Protein AF-A0A2P5WPR4-F1 (afdb_monomer_lite)

pLDDT: mean 78.32, std 6.04, range [58.72, 86.19]

Structure (mmCIF, N/CA/C/O backbone):
data_AF-A0A2P5WPR4-F1
#
_entry.id   AF-A0A2P5WPR4-F1
#
loop_
_atom_site.group_PDB
_atom_site.id
_atom_site.type_symbol
_atom_site.label_atom_id
_atom_site.label_alt_id
_atom_site.label_comp_id
_atom_site.label_asym_id
_atom_site.label_entity_id
_atom_site.label_seq_id
_atom_site.pdbx_PDB_ins_code
_atom_site.Cartn_x
_atom_site.Cartn_y
_atom_site.Cartn_z
_atom_site.occupancy
_atom_site.B_iso_or_equiv
_atom_site.auth_seq_id
_atom_site.auth_comp_id
_atom_site.auth_asym_id
_atom_site.auth_atom_id
_atom_site.pdbx_PDB_model_num
ATOM 1 N N . MET A 1 1 ? 2.461 0.565 4.631 1.00 70.62 1 MET A N 1
ATOM 2 C CA . MET A 1 1 ? 1.219 1.365 4.521 1.00 70.62 1 MET A CA 1
ATOM 3 C C . MET A 1 1 ? 0.424 1.227 5.806 1.00 70.62 1 MET A C 1
ATOM 5 O O . MET A 1 1 ? 0.142 0.102 6.190 1.00 70.62 1 MET A O 1
ATOM 9 N N . LEU A 1 2 ? 0.064 2.330 6.460 1.00 73.56 2 LEU A N 1
ATOM 10 C CA . LEU A 1 2 ? -0.816 2.354 7.627 1.00 73.56 2 LEU A CA 1
ATOM 11 C C . LEU A 1 2 ? -2.221 2.754 7.179 1.00 73.56 2 LEU A C 1
ATOM 13 O O . LEU A 1 2 ? -2.395 3.840 6.634 1.00 73.56 2 LEU A O 1
ATOM 17 N N . THR A 1 3 ? -3.212 1.901 7.417 1.00 78.50 3 THR A N 1
ATOM 18 C CA . THR A 1 3 ? -4.600 2.146 7.002 1.00 78.50 3 THR A CA 1
ATOM 19 C C . THR A 1 3 ? -5.590 1.506 7.985 1.00 78.50 3 THR A C 1
ATOM 21 O O . THR A 1 3 ? -5.244 0.540 8.679 1.00 78.50 3 THR A O 1
ATOM 24 N N . PRO A 1 4 ? -6.831 2.018 8.087 1.00 81.00 4 PRO A N 1
ATOM 25 C CA . PRO A 1 4 ? -7.883 1.322 8.806 1.00 81.00 4 PRO A CA 1
ATOM 26 C C . PRO A 1 4 ? -8.173 -0.053 8.199 1.00 81.00 4 PRO A C 1
ATOM 28 O O . PRO A 1 4 ? -8.085 -0.211 6.979 1.00 81.00 4 PRO A O 1
ATOM 31 N N . LYS A 1 5 ? -8.561 -1.023 9.037 1.00 78.31 5 LYS A N 1
ATOM 32 C CA . LYS A 1 5 ? -8.842 -2.409 8.615 1.00 78.31 5 LYS A CA 1
ATOM 33 C C . LYS A 1 5 ? -9.912 -2.497 7.518 1.00 78.31 5 LYS A C 1
ATOM 35 O O . LYS A 1 5 ? -9.793 -3.337 6.634 1.00 78.31 5 LYS A O 1
ATOM 40 N N . ASP A 1 6 ? -10.865 -1.569 7.533 1.00 81.25 6 ASP A N 1
ATOM 41 C CA . ASP A 1 6 ? -11.923 -1.411 6.526 1.00 81.25 6 ASP A CA 1
ATOM 42 C C . ASP A 1 6 ? -11.383 -1.276 5.089 1.00 81.25 6 ASP A C 1
ATOM 44 O O . ASP A 1 6 ? -11.956 -1.811 4.148 1.00 81.25 6 ASP A O 1
ATOM 48 N N . TYR A 1 7 ? -10.233 -0.614 4.921 1.00 80.19 7 TYR A N 1
ATOM 49 C CA . TYR A 1 7 ? -9.644 -0.331 3.607 1.00 80.19 7 TYR A CA 1
ATOM 50 C C . TYR A 1 7 ? -8.453 -1.237 3.262 1.00 80.19 7 TYR A C 1
ATOM 52 O O . TYR A 1 7 ? -7.909 -1.141 2.162 1.00 80.19 7 TYR A O 1
ATOM 60 N N . ILE A 1 8 ? -8.033 -2.121 4.179 1.00 81.00 8 ILE A N 1
ATOM 61 C CA . ILE A 1 8 ? -6.895 -3.028 3.956 1.00 81.00 8 ILE A CA 1
ATOM 62 C C . ILE A 1 8 ? -7.168 -3.983 2.802 1.00 81.00 8 ILE A C 1
ATOM 64 O O . ILE A 1 8 ? -6.287 -4.157 1.970 1.00 81.00 8 ILE A O 1
ATOM 68 N N . GLY A 1 9 ? -8.371 -4.556 2.713 1.00 81.38 9 GLY A N 1
ATOM 69 C CA . GLY A 1 9 ? -8.719 -5.484 1.629 1.00 81.38 9 GLY A CA 1
ATOM 70 C C . GLY A 1 9 ? -8.519 -4.852 0.250 1.00 81.38 9 GLY A C 1
ATOM 71 O O . GLY A 1 9 ? -7.767 -5.374 -0.568 1.00 81.38 9 GLY A O 1
ATOM 72 N N . SER A 1 10 ? -9.070 -3.651 0.053 1.00 82.94 10 SER A N 1
ATOM 73 C CA . SER A 1 10 ? -8.922 -2.873 -1.183 1.00 82.94 10 SER A CA 1
ATOM 74 C C . SER A 1 10 ? -7.468 -2.535 -1.530 1.00 82.94 10 SER A C 1
ATOM 76 O O . SER A 1 10 ? -7.137 -2.396 -2.706 1.00 82.94 10 SER A O 1
ATOM 78 N N . LEU A 1 11 ? -6.609 -2.358 -0.519 1.00 79.88 11 LEU A N 1
ATOM 79 C CA . LEU A 1 11 ? -5.175 -2.108 -0.686 1.00 79.88 11 LEU A CA 1
ATOM 80 C C . LEU A 1 11 ? -4.397 -3.383 -1.018 1.00 79.88 11 LEU A C 1
ATOM 82 O 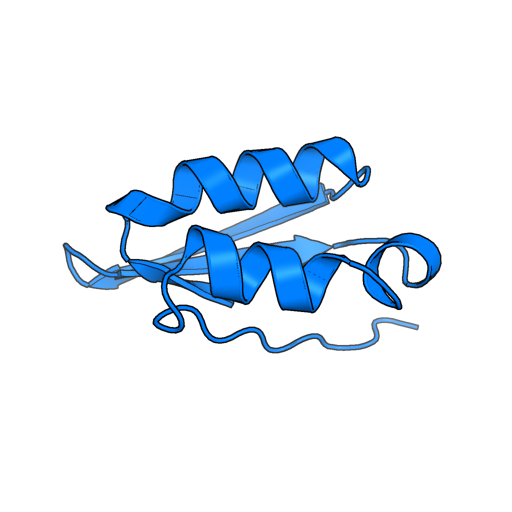O . LEU A 1 11 ? -3.475 -3.328 -1.827 1.00 79.88 11 LEU A O 1
ATOM 86 N N . MET A 1 12 ? -4.769 -4.515 -0.417 1.00 83.12 12 MET A N 1
ATOM 87 C CA . MET A 1 12 ? -4.182 -5.817 -0.733 1.00 83.12 12 MET A CA 1
ATOM 88 C C . M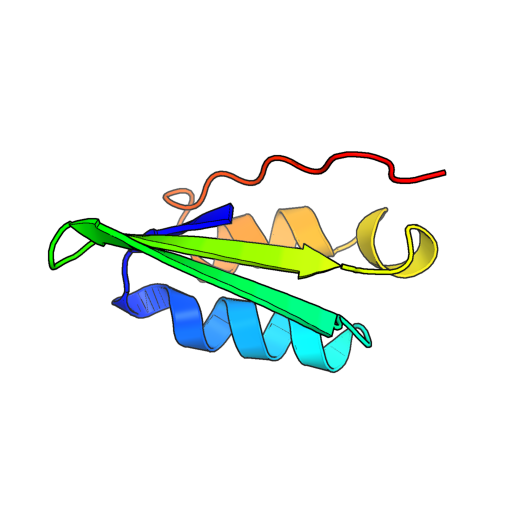ET A 1 12 ? -4.501 -6.211 -2.174 1.00 83.12 12 MET A C 1
ATOM 90 O O . MET A 1 12 ? -3.583 -6.571 -2.899 1.00 83.12 12 MET A O 1
ATOM 94 N N . GLU A 1 13 ? -5.750 -6.049 -2.625 1.00 84.25 13 GLU A N 1
ATOM 95 C CA . GLU A 1 13 ? -6.113 -6.270 -4.032 1.00 84.25 13 GLU A CA 1
ATOM 96 C C . GLU A 1 13 ? -5.306 -5.376 -4.980 1.00 84.25 13 GLU A C 1
ATOM 98 O O . GLU A 1 13 ? -4.765 -5.867 -5.966 1.00 84.25 13 GLU A O 1
ATOM 103 N N . LEU A 1 14 ? -5.162 -4.082 -4.662 1.00 83.38 14 LEU A N 1
ATOM 104 C CA . LEU A 1 14 ? -4.375 -3.151 -5.477 1.00 83.38 14 LEU A CA 1
ATOM 105 C C . LEU A 1 14 ? -2.902 -3.571 -5.569 1.00 83.38 14 LEU A C 1
ATOM 107 O O . LEU A 1 14 ? -2.312 -3.531 -6.646 1.00 83.38 14 LEU A O 1
ATOM 111 N N . ALA A 1 15 ? -2.297 -3.951 -4.443 1.00 80.94 15 ALA A N 1
ATOM 112 C CA . ALA A 1 15 ? -0.916 -4.414 -4.427 1.00 80.94 15 ALA A CA 1
ATOM 113 C C . ALA A 1 15 ? -0.767 -5.732 -5.200 1.00 80.94 15 ALA A C 1
ATOM 115 O O . ALA A 1 15 ? 0.178 -5.890 -5.963 1.00 80.94 15 ALA A O 1
ATOM 116 N N . GLN A 1 16 ? -1.716 -6.653 -5.063 1.00 82.81 16 GLN A N 1
ATOM 117 C CA . GLN A 1 16 ? -1.674 -7.959 -5.710 1.00 82.81 16 GLN A CA 1
ATOM 118 C C . GLN A 1 16 ? -1.867 -7.876 -7.234 1.00 82.81 16 GLN A C 1
ATOM 120 O O . GLN A 1 16 ? -1.169 -8.574 -7.969 1.00 82.81 16 GLN A O 1
ATOM 125 N N . ASP A 1 17 ? -2.725 -6.972 -7.719 1.00 84.25 17 ASP A N 1
ATOM 126 C CA . ASP A 1 17 ? -2.893 -6.665 -9.150 1.00 84.25 17 ASP A CA 1
ATOM 127 C C . ASP A 1 17 ? -1.576 -6.181 -9.790 1.00 84.25 17 ASP A C 1
ATOM 129 O O . ASP A 1 17 ? -1.194 -6.584 -10.888 1.00 84.25 17 ASP A O 1
ATOM 133 N N . ARG A 1 18 ? -0.797 -5.412 -9.022 1.00 80.38 18 ARG A N 1
ATOM 134 C CA . ARG A 1 18 ? 0.513 -4.854 -9.394 1.00 80.38 18 ARG A CA 1
ATOM 135 C C . ARG A 1 18 ? 1.681 -5.840 -9.225 1.00 80.38 18 ARG A C 1
ATOM 137 O O . ARG A 1 18 ? 2.839 -5.425 -9.213 1.00 80.38 18 ARG A O 1
ATOM 144 N N . ARG A 1 19 ? 1.399 -7.144 -9.086 1.00 83.75 19 ARG A N 1
ATOM 145 C CA . ARG A 1 19 ? 2.384 -8.202 -8.767 1.00 83.75 19 ARG A CA 1
ATOM 146 C C . ARG A 1 19 ? 3.152 -7.933 -7.469 1.00 83.75 19 ARG A C 1
ATOM 148 O O . ARG A 1 19 ? 4.331 -8.259 -7.358 1.00 83.75 19 ARG A O 1
ATOM 155 N N . GLY A 1 20 ? 2.486 -7.305 -6.508 1.00 82.19 20 GLY A N 1
ATOM 156 C CA . GLY A 1 20 ? 3.030 -7.050 -5.189 1.00 82.19 20 GLY A CA 1
ATOM 157 C C . GLY A 1 20 ? 3.121 -8.327 -4.375 1.00 82.19 20 GLY A C 1
ATOM 158 O O . GLY A 1 20 ? 2.146 -9.068 -4.250 1.00 82.19 20 GLY A O 1
ATOM 159 N N . GLU A 1 21 ? 4.282 -8.560 -3.782 1.00 84.81 21 GLU A N 1
ATOM 160 C CA . GLU A 1 21 ? 4.493 -9.636 -2.832 1.00 84.81 21 GLU A CA 1
ATOM 161 C C . GLU A 1 21 ? 4.155 -9.144 -1.424 1.00 84.81 21 GLU A C 1
ATOM 163 O O . GLU A 1 21 ? 4.662 -8.125 -0.947 1.00 84.81 21 GLU A O 1
ATOM 168 N N . PHE A 1 22 ? 3.256 -9.860 -0.754 1.00 85.50 22 PHE A N 1
ATOM 169 C CA . PHE A 1 22 ? 2.938 -9.588 0.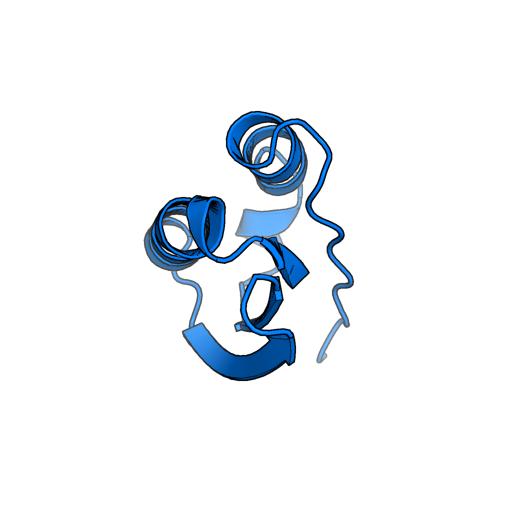637 1.00 85.50 22 PHE A CA 1
ATOM 170 C C . PHE A 1 22 ? 4.126 -9.979 1.518 1.00 85.50 22 PHE A C 1
ATOM 172 O O . PHE A 1 22 ? 4.503 -11.149 1.556 1.00 85.50 22 PHE A O 1
ATOM 179 N N . LYS A 1 23 ? 4.683 -9.019 2.264 1.00 86.19 23 LYS A N 1
ATOM 180 C CA . LYS A 1 23 ? 5.791 -9.288 3.190 1.00 86.19 23 LYS A CA 1
ATOM 181 C C . LYS A 1 23 ? 5.322 -9.459 4.612 1.00 86.19 23 LYS A C 1
ATOM 183 O O . LYS A 1 23 ? 5.626 -10.460 5.250 1.00 86.19 23 LYS A O 1
ATOM 188 N N . GLU A 1 24 ? 4.608 -8.467 5.124 1.00 83.81 24 GLU A N 1
ATOM 189 C CA . GLU A 1 24 ? 4.236 -8.459 6.531 1.00 83.81 24 GLU A CA 1
ATOM 190 C C . GLU A 1 24 ? 2.970 -7.642 6.770 1.00 83.81 24 GLU A C 1
ATOM 192 O O . GLU A 1 24 ? 2.727 -6.616 6.138 1.00 83.81 24 GLU A O 1
ATOM 197 N N . MET A 1 25 ? 2.166 -8.080 7.734 1.00 85.75 25 MET A N 1
ATOM 198 C CA . MET A 1 25 ? 1.029 -7.331 8.251 1.00 85.75 25 MET A CA 1
ATOM 199 C C . MET A 1 25 ? 1.136 -7.246 9.763 1.00 85.75 25 MET A C 1
ATOM 201 O O . MET A 1 25 ? 1.195 -8.260 10.455 1.00 85.75 25 MET A O 1
ATOM 205 N N . LYS A 1 26 ? 1.097 -6.024 10.281 1.00 84.00 26 LYS A N 1
ATOM 206 C CA . LYS A 1 26 ? 1.177 -5.724 11.702 1.00 84.00 26 LYS A CA 1
ATOM 207 C C . LYS A 1 26 ? -0.045 -4.943 12.148 1.00 84.00 26 LYS A C 1
ATOM 209 O O . LYS A 1 26 ? -0.290 -3.832 11.690 1.00 84.00 26 LYS A O 1
ATOM 214 N N . TYR A 1 27 ? -0.805 -5.494 13.080 1.00 83.31 27 TYR A N 1
ATOM 215 C CA . TYR A 1 27 ? -1.941 -4.797 13.674 1.00 83.31 27 TYR A CA 1
ATOM 216 C C . TYR A 1 27 ? -1.437 -3.790 14.715 1.00 83.31 27 TYR A C 1
ATOM 218 O O . TYR A 1 27 ? -0.779 -4.171 15.678 1.00 83.31 27 TYR A O 1
ATOM 226 N N . ILE A 1 28 ? -1.707 -2.500 14.495 1.00 83.56 28 ILE A N 1
ATOM 227 C CA . ILE A 1 28 ? -1.308 -1.412 15.406 1.00 83.56 28 ILE A CA 1
ATOM 228 C C . ILE A 1 28 ? -2.419 -1.146 16.428 1.00 83.56 28 ILE A C 1
ATOM 230 O O . ILE A 1 28 ? -2.161 -0.798 17.576 1.00 83.56 28 ILE A O 1
ATOM 234 N N . THR A 1 29 ? -3.676 -1.290 16.016 1.00 83.25 29 THR A N 1
ATOM 235 C CA . THR A 1 29 ? -4.867 -1.102 16.854 1.00 83.25 29 THR A CA 1
ATOM 236 C C . THR A 1 29 ? -5.992 -1.972 16.296 1.00 83.25 29 THR A C 1
ATOM 238 O O . THR A 1 29 ? -5.929 -2.388 15.142 1.00 83.25 29 THR A O 1
ATOM 241 N N . GLU A 1 30 ? -7.058 -2.200 17.061 1.00 79.06 30 GLU A N 1
ATOM 242 C CA . GLU A 1 30 ? -8.243 -2.954 16.615 1.00 79.06 30 GLU A CA 1
ATOM 243 C C . GLU A 1 30 ? -8.797 -2.463 15.260 1.00 79.06 30 GLU A C 1
ATOM 245 O O . GLU A 1 30 ? -9.151 -3.262 14.395 1.00 79.06 30 GLU A O 1
ATOM 250 N N . ASN A 1 31 ? -8.734 -1.146 15.025 1.00 81.19 31 ASN A N 1
ATOM 251 C CA . ASN A 1 31 ? -9.192 -0.515 13.787 1.00 81.19 31 ASN A CA 1
ATOM 252 C C . ASN A 1 31 ? -8.079 -0.142 12.798 1.00 81.19 31 ASN A C 1
ATOM 254 O O . ASN A 1 31 ? -8.400 0.362 11.726 1.00 81.19 31 ASN A O 1
ATOM 258 N N . ARG A 1 32 ? -6.790 -0.347 13.109 1.00 81.69 32 ARG A N 1
ATOM 259 C CA . ARG A 1 32 ? -5.661 0.060 12.244 1.00 81.69 32 ARG A CA 1
ATOM 260 C C . ARG A 1 32 ? -4.639 -1.056 12.095 1.00 81.69 32 ARG A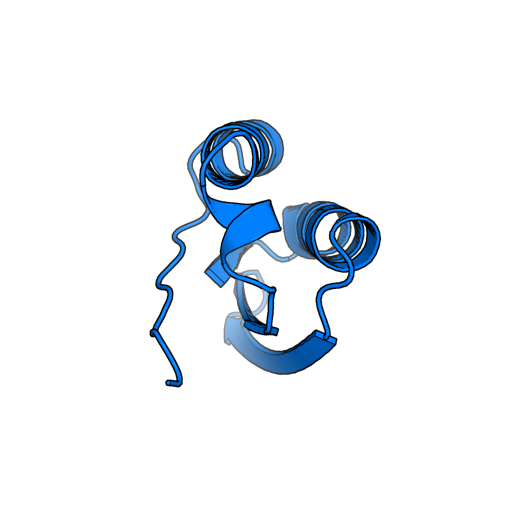 C 1
ATOM 262 O O . ARG A 1 32 ? -4.117 -1.558 13.089 1.00 81.69 32 ARG A O 1
ATOM 269 N N . ALA A 1 33 ? -4.257 -1.358 10.860 1.00 82.94 33 ALA A N 1
ATOM 270 C CA . ALA A 1 33 ? -3.116 -2.223 10.598 1.00 82.94 33 ALA A CA 1
ATOM 271 C C . ALA A 1 33 ? -2.127 -1.558 9.642 1.00 82.94 33 ALA A C 1
ATOM 273 O O . ALA A 1 33 ? -2.464 -0.694 8.830 1.00 82.94 33 ALA A O 1
ATOM 274 N N . SER A 1 34 ? -0.878 -1.964 9.796 1.00 84.19 34 SER A N 1
ATOM 275 C CA . SER A 1 34 ? 0.214 -1.677 8.895 1.00 84.19 34 SER A CA 1
ATOM 276 C C . SER A 1 34 ? 0.431 -2.892 8.001 1.00 84.19 34 SER A C 1
ATOM 278 O O . SER A 1 34 ? 0.531 -4.007 8.504 1.00 84.19 34 SER A O 1
ATOM 280 N N . ILE A 1 35 ? 0.495 -2.690 6.692 1.00 83.06 35 ILE 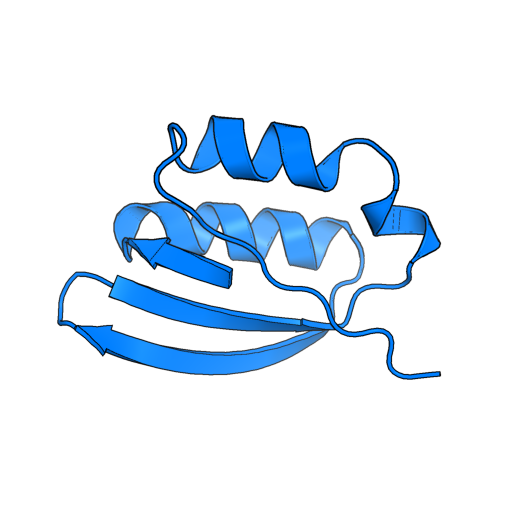A N 1
ATOM 281 C CA . ILE A 1 35 ? 0.844 -3.722 5.710 1.00 83.06 35 ILE A CA 1
ATOM 282 C C . ILE A 1 35 ? 2.131 -3.325 4.988 1.00 83.06 35 ILE A C 1
ATOM 284 O O . ILE A 1 35 ? 2.332 -2.151 4.662 1.00 83.06 35 ILE A O 1
ATOM 288 N N . ILE A 1 36 ? 2.995 -4.296 4.732 1.00 85.00 36 ILE A N 1
ATOM 289 C CA . ILE A 1 36 ? 4.247 -4.158 3.998 1.00 85.00 36 ILE A CA 1
ATOM 290 C C . ILE A 1 36 ? 4.130 -5.051 2.769 1.00 85.00 36 ILE A C 1
ATOM 292 O O . ILE A 1 36 ? 3.915 -6.258 2.881 1.00 85.00 36 ILE A O 1
ATOM 296 N N . TYR A 1 37 ? 4.253 -4.420 1.608 1.00 84.19 37 TYR A N 1
ATOM 297 C CA . TYR A 1 37 ? 4.239 -5.065 0.305 1.00 84.19 37 TYR A CA 1
ATOM 298 C C . TYR A 1 37 ? 5.504 -4.681 -0.444 1.00 84.19 37 TYR A C 1
ATOM 300 O O . TYR A 1 37 ? 5.909 -3.517 -0.421 1.00 84.19 37 TYR A O 1
ATOM 308 N N . GLU A 1 38 ? 6.097 -5.654 -1.118 1.00 85.12 38 GLU A N 1
ATOM 309 C CA . GLU A 1 38 ? 7.168 -5.438 -2.078 1.00 85.12 38 GLU A CA 1
ATOM 310 C C . GLU A 1 38 ? 6.574 -5.373 -3.473 1.00 85.12 38 GLU A C 1
ATOM 312 O O . GLU A 1 38 ? 5.907 -6.297 -3.924 1.00 85.12 38 GLU A O 1
ATOM 317 N N . LEU A 1 39 ? 6.799 -4.257 -4.154 1.00 82.38 39 LEU A N 1
ATOM 318 C CA . LEU A 1 39 ? 6.296 -4.002 -5.496 1.00 82.38 39 LEU A CA 1
ATOM 319 C C . LEU A 1 39 ? 7.471 -3.560 -6.371 1.00 82.38 39 LEU A C 1
ATOM 321 O O . LEU A 1 39 ? 8.303 -2.772 -5.906 1.00 82.38 39 LEU A O 1
ATOM 325 N N . PRO A 1 40 ? 7.551 -4.008 -7.635 1.00 81.81 40 PRO A N 1
ATOM 326 C CA . PRO A 1 40 ? 8.537 -3.481 -8.564 1.00 81.81 40 PRO A CA 1
ATOM 327 C C . PRO A 1 40 ? 8.286 -1.986 -8.792 1.00 81.81 40 PRO A C 1
ATOM 329 O O . PRO A 1 40 ? 7.155 -1.553 -9.011 1.00 81.81 40 PRO A O 1
ATOM 332 N N . LEU A 1 41 ? 9.354 -1.184 -8.775 1.00 75.38 41 LEU A N 1
ATOM 333 C CA . LEU A 1 41 ? 9.266 0.282 -8.841 1.00 75.38 41 LEU A CA 1
ATOM 334 C C . LEU A 1 41 ? 8.500 0.777 -10.081 1.00 75.38 41 LEU A C 1
ATOM 336 O O . LEU A 1 41 ? 7.788 1.774 -10.007 1.00 75.38 41 LEU A O 1
ATOM 340 N N . ALA A 1 42 ? 8.586 0.035 -11.190 1.00 77.31 42 ALA A N 1
ATOM 341 C CA . ALA A 1 42 ? 7.858 0.299 -12.432 1.00 77.31 42 ALA A CA 1
ATOM 342 C C . ALA A 1 42 ? 6.330 0.409 -12.243 1.00 77.31 42 ALA A C 1
ATOM 344 O O . ALA A 1 42 ? 5.687 1.199 -12.926 1.00 77.31 42 ALA A O 1
ATOM 345 N N . GLU A 1 43 ? 5.762 -0.333 -11.291 1.00 71.00 43 GLU A N 1
ATOM 346 C CA . GLU A 1 43 ? 4.322 -0.374 -11.011 1.00 71.00 43 GLU A CA 1
ATOM 347 C C . GLU A 1 43 ? 3.875 0.704 -9.999 1.00 71.00 43 GLU A C 1
ATOM 349 O O . GLU A 1 43 ? 2.692 1.034 -9.911 1.00 71.00 43 GLU A O 1
ATOM 354 N N . MET A 1 44 ? 4.818 1.295 -9.255 1.00 72.38 44 MET A N 1
ATOM 355 C CA . MET A 1 44 ? 4.558 2.286 -8.197 1.00 72.38 44 MET A CA 1
ATOM 356 C C . MET A 1 44 ? 4.509 3.739 -8.693 1.00 72.38 44 MET A C 1
ATOM 358 O O . MET A 1 44 ? 3.877 4.581 -8.060 1.00 72.38 44 MET A O 1
ATOM 362 N N . VAL A 1 45 ? 5.167 4.053 -9.812 1.00 67.31 45 VAL A N 1
ATOM 363 C CA . VAL A 1 45 ? 5.490 5.438 -10.222 1.00 67.31 45 VAL A CA 1
ATOM 364 C C . VAL A 1 45 ? 4.281 6.273 -10.681 1.00 67.31 45 VAL A C 1
ATOM 366 O O . VAL A 1 45 ? 4.374 7.497 -10.705 1.00 67.31 45 VAL A O 1
ATOM 369 N N . GLY A 1 46 ? 3.143 5.661 -11.020 1.00 64.94 46 GLY A N 1
ATOM 370 C CA . GLY A 1 46 ? 1.999 6.381 -11.600 1.00 64.94 46 GLY A CA 1
ATOM 371 C C . GLY A 1 46 ? 0.764 6.440 -10.706 1.00 64.94 46 GLY A C 1
ATOM 372 O O . GLY A 1 46 ? 0.474 7.439 -10.057 1.00 64.94 46 GLY A O 1
ATOM 373 N N . ASP A 1 47 ? 0.003 5.353 -10.715 1.00 75.62 47 ASP A N 1
ATOM 374 C CA . ASP A 1 47 ? -1.399 5.348 -10.282 1.00 75.62 47 ASP A CA 1
ATOM 375 C C . ASP A 1 47 ? -1.581 4.839 -8.840 1.00 75.62 47 ASP A C 1
ATOM 377 O O . ASP A 1 47 ? -2.636 5.000 -8.228 1.00 75.62 47 ASP A O 1
ATOM 381 N N . PHE A 1 48 ? -0.534 4.232 -8.266 1.00 77.94 48 PHE A N 1
ATOM 382 C CA . PHE A 1 48 ? -0.602 3.590 -6.953 1.00 77.94 48 PHE A CA 1
ATOM 383 C C . PHE A 1 48 ? -0.929 4.591 -5.841 1.00 77.94 48 PHE A C 1
ATOM 385 O O . PHE A 1 48 ? -1.756 4.317 -4.976 1.00 77.94 48 PHE A O 1
ATOM 392 N N . PHE A 1 49 ? -0.316 5.777 -5.878 1.00 73.44 49 PHE A N 1
ATOM 393 C CA . PHE A 1 49 ? -0.528 6.806 -4.861 1.00 73.44 49 PHE A CA 1
ATOM 394 C C . PHE A 1 49 ? -1.930 7.429 -4.939 1.00 73.44 49 PHE A C 1
ATOM 396 O O . PHE A 1 49 ? -2.543 7.693 -3.900 1.00 73.44 49 PHE A O 1
ATOM 403 N N . ASP A 1 50 ? -2.454 7.621 -6.153 1.00 80.38 50 ASP A N 1
ATOM 404 C CA . ASP A 1 50 ? -3.803 8.148 -6.373 1.00 80.38 50 ASP A CA 1
ATOM 405 C C . ASP A 1 50 ? -4.866 7.129 -5.944 1.00 80.38 50 ASP A C 1
ATOM 407 O O . ASP A 1 50 ? -5.733 7.438 -5.122 1.00 80.38 50 ASP A O 1
ATOM 411 N N . GLN A 1 51 ? -4.718 5.864 -6.359 1.00 80.81 51 GLN A N 1
ATOM 412 C CA . GLN A 1 51 ? -5.612 4.790 -5.927 1.00 80.81 51 GLN A CA 1
ATOM 413 C C . GLN A 1 51 ? -5.546 4.53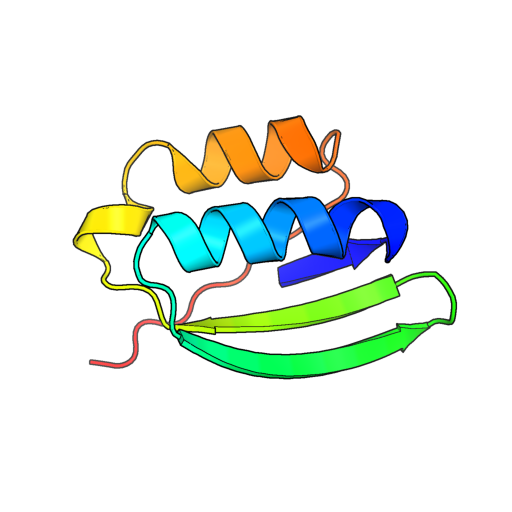1 -4.426 1.00 80.81 51 GLN A C 1
ATOM 415 O O . GLN A 1 51 ? -6.586 4.298 -3.809 1.00 80.81 51 GLN A O 1
ATOM 420 N N . LEU A 1 52 ? -4.365 4.611 -3.811 1.00 79.75 52 LEU A N 1
ATOM 421 C CA . LEU A 1 52 ? -4.218 4.473 -2.366 1.00 79.75 52 LEU A CA 1
ATOM 422 C C . LEU A 1 52 ? -4.982 5.577 -1.629 1.00 79.75 52 LEU A C 1
ATOM 424 O O . LEU A 1 52 ? -5.734 5.277 -0.699 1.00 79.75 52 LEU A O 1
ATOM 428 N N . LYS A 1 53 ? -4.854 6.843 -2.047 1.00 77.00 53 LYS A N 1
ATOM 429 C CA . LYS A 1 53 ? -5.617 7.953 -1.452 1.00 77.00 53 LYS A CA 1
ATOM 430 C C . LYS A 1 53 ? -7.115 7.836 -1.714 1.00 77.00 53 LYS A C 1
ATOM 432 O O . LYS A 1 53 ? -7.894 8.037 -0.784 1.00 77.00 53 LYS A O 1
ATOM 437 N N . SER A 1 54 ? -7.511 7.479 -2.932 1.00 81.19 54 SER A N 1
ATOM 438 C CA . SER A 1 54 ? -8.912 7.333 -3.331 1.00 81.19 54 SER A CA 1
ATOM 439 C C . SER A 1 54 ? -9.608 6.221 -2.538 1.00 81.19 54 SER A C 1
ATOM 441 O O . SER A 1 54 ? -10.634 6.451 -1.895 1.00 81.19 54 SER A O 1
ATOM 443 N N . ARG A 1 55 ? -8.984 5.038 -2.455 1.00 75.81 55 ARG A N 1
ATOM 444 C CA . ARG A 1 55 ? -9.519 3.872 -1.732 1.00 75.81 55 ARG A CA 1
ATOM 445 C C . ARG A 1 55 ? -9.518 4.055 -0.220 1.00 75.81 55 ARG A C 1
ATOM 447 O O . ARG A 1 55 ? -10.385 3.504 0.443 1.00 75.81 55 ARG A O 1
ATOM 454 N N . SER A 1 56 ? -8.585 4.833 0.327 1.00 70.81 56 SER A N 1
ATOM 455 C CA . SER A 1 56 ? -8.506 5.100 1.770 1.00 70.81 56 SER A CA 1
ATOM 456 C C . SER A 1 56 ? -9.182 6.398 2.213 1.00 70.81 56 SER A C 1
ATOM 458 O O . SER A 1 56 ? -9.067 6.764 3.382 1.00 70.81 56 SER A O 1
ATOM 460 N N . LYS A 1 57 ? -9.843 7.134 1.305 1.00 72.88 57 LYS A N 1
ATOM 461 C CA . LYS A 1 57 ? -10.365 8.495 1.550 1.00 72.88 57 LYS A CA 1
ATOM 462 C C . LYS A 1 57 ? -9.325 9.451 2.165 1.00 72.88 57 LYS A C 1
ATOM 464 O O . LYS A 1 57 ? -9.671 10.336 2.942 1.00 72.88 57 LYS A O 1
ATOM 469 N N . GLY A 1 58 ? -8.045 9.255 1.848 1.00 69.19 58 GLY A N 1
ATOM 470 C CA . GLY A 1 58 ? -6.930 10.033 2.395 1.00 69.19 58 GLY A CA 1
ATOM 471 C C . GLY A 1 58 ? -6.491 9.655 3.816 1.00 69.19 58 GLY A C 1
ATOM 472 O O . GLY A 1 58 ? -5.639 10.341 4.373 1.00 69.19 58 GLY A O 1
ATOM 473 N N . TYR A 1 59 ? -7.028 8.578 4.401 1.00 67.62 59 TYR A N 1
ATOM 474 C CA . TYR A 1 59 ? -6.623 8.085 5.724 1.00 67.62 59 TYR A CA 1
ATOM 475 C C . TYR A 1 59 ? -5.435 7.115 5.692 1.00 67.62 59 TYR A C 1
ATOM 477 O O . TYR A 1 59 ? -4.901 6.802 6.759 1.00 67.62 59 TYR A O 1
ATOM 485 N N . ALA A 1 60 ? -5.030 6.612 4.519 1.00 68.69 60 ALA A N 1
ATOM 486 C CA . ALA A 1 60 ? -3.867 5.738 4.421 1.00 68.69 60 ALA A CA 1
ATOM 487 C C . ALA A 1 60 ? -2.581 6.534 4.190 1.00 68.69 60 ALA A C 1
ATOM 489 O O . ALA A 1 60 ? -2.491 7.345 3.267 1.00 68.69 60 ALA A O 1
ATOM 490 N N . SER A 1 61 ? -1.563 6.229 4.993 1.00 68.56 61 SER A N 1
ATOM 491 C CA . SER A 1 61 ? -0.189 6.677 4.760 1.00 68.56 61 SER A CA 1
ATOM 492 C C . SER A 1 61 ? 0.641 5.527 4.213 1.00 68.56 61 SER A C 1
ATOM 494 O O . SER A 1 61 ? 0.592 4.407 4.724 1.00 68.56 61 SER A O 1
ATOM 496 N N . MET A 1 62 ? 1.439 5.799 3.188 1.00 73.31 62 MET A N 1
ATOM 497 C CA . MET A 1 62 ? 2.407 4.854 2.650 1.00 73.31 62 MET A CA 1
ATOM 498 C C . MET A 1 62 ? 3.812 5.398 2.855 1.00 73.31 62 MET A C 1
ATOM 500 O O . MET A 1 62 ? 4.108 6.512 2.439 1.00 73.31 62 MET A O 1
ATOM 504 N N . GLU A 1 63 ? 4.673 4.573 3.433 1.00 75.38 63 GLU A N 1
ATOM 505 C CA . GLU A 1 63 ? 6.119 4.703 3.302 1.00 75.38 63 GLU A CA 1
ATOM 506 C C . GLU A 1 63 ? 6.591 3.575 2.390 1.00 75.38 63 GLU A C 1
ATOM 508 O O . GLU A 1 63 ? 6.122 2.439 2.519 1.00 75.38 63 GLU A O 1
ATOM 513 N N . TYR A 1 64 ? 7.472 3.910 1.451 1.00 72.38 64 TYR A N 1
ATOM 514 C CA . TYR A 1 64 ? 8.169 2.948 0.611 1.00 72.38 64 TYR A CA 1
ATOM 515 C C . TYR A 1 64 ? 9.666 3.087 0.867 1.00 72.38 64 TYR A C 1
ATOM 517 O O . TYR A 1 64 ? 10.184 4.196 0.994 1.00 72.38 64 TYR A O 1
ATOM 525 N N . THR A 1 65 ? 10.351 1.952 0.918 1.00 72.62 65 THR A N 1
ATOM 526 C CA . THR A 1 65 ? 11.806 1.895 1.024 1.00 72.62 65 THR A CA 1
ATOM 527 C C . THR A 1 65 ? 12.323 1.199 -0.216 1.00 72.62 65 THR A C 1
ATOM 529 O O . THR A 1 65 ? 11.858 0.112 -0.555 1.00 72.62 65 THR A O 1
ATOM 532 N N . PHE A 1 66 ? 13.275 1.826 -0.903 1.00 70.06 66 PHE A N 1
ATOM 533 C CA . PHE A 1 66 ? 13.970 1.170 -1.999 1.00 70.06 66 PHE A CA 1
ATOM 534 C C . PHE A 1 66 ? 14.918 0.116 -1.424 1.00 70.06 66 PHE A C 1
ATOM 536 O O . PHE A 1 66 ? 15.903 0.450 -0.765 1.00 70.06 66 PHE A O 1
ATOM 543 N N . ILE A 1 67 ? 14.585 -1.149 -1.649 1.00 70.69 67 ILE A N 1
ATOM 544 C CA . ILE A 1 67 ? 15.474 -2.286 -1.435 1.00 70.69 67 ILE A CA 1
ATOM 545 C C . ILE A 1 67 ? 16.170 -2.550 -2.774 1.00 70.69 67 ILE A C 1
ATOM 547 O O . ILE A 1 67 ? 15.568 -3.076 -3.705 1.00 70.69 67 ILE A O 1
ATOM 551 N N . GLY A 1 68 ? 17.380 -2.008 -2.912 1.00 58.72 68 GLY A N 1
ATOM 552 C CA . GLY A 1 68 ? 18.179 -2.081 -4.140 1.00 58.72 68 GLY A CA 1
ATOM 553 C C . GLY A 1 68 ? 18.759 -3.459 -4.393 1.00 58.72 68 GLY A C 1
ATOM 554 O O . GLY A 1 68 ? 19.199 -4.088 -3.404 1.00 58.72 68 GLY A O 1
#

Foldseek 3Di:
DKAFPVLVVVLVVLCVVQVWDWDDKAAPDPGMIDTDIDGDVVSVPPCSVVSQCVSRVNRDDDDDDDPD

InterPro domains:
  IPR000640 Elongation factor EFG, domain V-like [PF00679] (3-67)
  IPR006297 Elongation factor 4 [PTHR43512] (1-67)
  IPR035647 EF-G domain III/V-like [SSF54980] (2-68)
  IPR035654 Elongation factor 4, domain IV [cd03709] (1-68)

Sequence (68 aa):
MLTPKDYIGSLMELAQDRRGEFKEMKYITENRASIIYELPLAEMVGDFFDQLKSRSKGYASMEYTFIG

Organism: Gossypium barbadense (NCBI:txid3634)

Secondary structure (DSSP, 8-state):
-EEEHHHHHHHHHHHHHTTPEEEEEEEEETTEEEEEEE--HHHHSSSHHHHHHHHTTT--B-------

Radius of gyration: 11.2 Å; chains: 1; bounding box: 30×20×29 Å